Protein AF-A0A838G643-F1 (afdb_monomer_lite)

Structure (mmCIF, N/CA/C/O backbone):
data_AF-A0A838G643-F1
#
_entry.id   AF-A0A838G643-F1
#
loop_
_atom_site.group_PDB
_atom_site.id
_atom_site.type_symbol
_atom_site.label_atom_id
_atom_site.label_alt_id
_atom_site.label_comp_id
_atom_site.label_asym_id
_atom_site.label_entity_id
_atom_site.label_seq_id
_atom_site.pdbx_PDB_ins_code
_atom_site.Cartn_x
_atom_site.Cartn_y
_atom_site.Cartn_z
_atom_site.occupancy
_atom_site.B_iso_or_equiv
_atom_site.auth_seq_id
_atom_site.auth_comp_id
_atom_site.auth_asym_id
_atom_site.auth_atom_id
_atom_site.pdbx_PDB_model_num
ATOM 1 N N . LEU A 1 1 ? 2.522 17.183 21.840 1.00 48.34 1 LEU A N 1
ATOM 2 C CA . LEU A 1 1 ? 1.346 17.628 21.063 1.00 48.34 1 LEU A CA 1
ATOM 3 C C . LEU A 1 1 ? 0.224 17.875 22.054 1.00 48.34 1 LEU A C 1
ATOM 5 O O . LEU A 1 1 ? -0.191 16.931 22.717 1.00 48.34 1 LEU A O 1
ATOM 9 N N . ALA A 1 2 ? -0.154 19.143 22.252 1.00 41.06 2 ALA A N 1
ATOM 10 C CA . ALA A 1 2 ? -1.339 19.493 23.027 1.00 41.06 2 ALA A CA 1
ATOM 11 C C . ALA A 1 2 ? -2.516 18.670 22.498 1.00 41.06 2 ALA A C 1
ATOM 13 O O . ALA A 1 2 ? -2.615 18.454 21.291 1.00 41.06 2 ALA A O 1
ATOM 14 N N . ARG A 1 3 ? -3.330 18.160 23.421 1.00 48.12 3 ARG A N 1
ATOM 15 C CA . ARG A 1 3 ? -4.546 17.392 23.174 1.00 48.12 3 ARG A CA 1
ATOM 16 C C . ARG A 1 3 ? -5.485 18.247 22.315 1.00 48.12 3 ARG A C 1
ATOM 18 O O . ARG A 1 3 ? -6.345 18.926 22.853 1.00 48.12 3 ARG A O 1
ATOM 25 N N . ALA A 1 4 ? -5.281 18.250 20.995 1.00 54.50 4 ALA A N 1
ATOM 26 C CA . ALA A 1 4 ? -6.372 18.449 20.059 1.00 54.50 4 ALA A CA 1
ATOM 27 C C . ALA A 1 4 ? -7.479 17.524 20.554 1.00 54.50 4 ALA A C 1
ATOM 29 O O . ALA A 1 4 ? -7.166 16.384 20.929 1.00 54.50 4 ALA A O 1
ATOM 30 N N . ASP A 1 5 ? -8.705 18.028 20.678 1.00 52.69 5 ASP A N 1
ATOM 31 C CA . ASP A 1 5 ? -9.834 17.191 21.054 1.00 52.69 5 ASP A CA 1
ATOM 32 C C . ASP A 1 5 ? -9.779 15.953 20.164 1.00 52.69 5 ASP A C 1
ATOM 34 O O . ASP A 1 5 ? -9.944 16.034 18.946 1.00 52.69 5 ASP A O 1
ATOM 38 N N . ARG A 1 6 ? -9.416 14.812 20.771 1.00 56.28 6 ARG A N 1
ATOM 39 C CA . ARG A 1 6 ? -9.135 13.555 20.059 1.00 56.28 6 ARG A CA 1
ATOM 40 C C . ARG A 1 6 ? -10.344 13.077 19.259 1.00 56.28 6 ARG A C 1
ATOM 42 O O . ARG A 1 6 ? -10.215 12.163 18.461 1.00 56.28 6 ARG A O 1
ATOM 49 N N . GLU A 1 7 ? -11.488 13.707 19.485 1.00 62.16 7 GLU A N 1
ATOM 50 C CA . GLU A 1 7 ? -12.753 13.460 18.823 1.00 62.16 7 GLU A CA 1
ATOM 51 C C . GLU A 1 7 ? -12.759 13.912 17.351 1.00 62.16 7 GLU A C 1
ATOM 53 O O . GLU A 1 7 ? -13.593 13.416 16.609 1.00 62.16 7 GLU A O 1
ATOM 58 N N . ASN A 1 8 ? -11.823 14.766 16.894 1.00 73.75 8 ASN A N 1
ATOM 59 C CA . ASN A 1 8 ? -11.781 15.257 15.500 1.00 73.75 8 ASN A CA 1
ATOM 60 C C . ASN A 1 8 ? -10.365 15.309 14.883 1.00 73.75 8 ASN A C 1
ATOM 62 O O . ASN A 1 8 ? -10.028 16.249 14.159 1.00 73.75 8 ASN A O 1
ATOM 66 N N . LEU A 1 9 ? -9.494 14.340 15.182 1.00 85.62 9 LEU A N 1
ATOM 67 C CA . LEU A 1 9 ? -8.180 14.260 14.535 1.00 85.62 9 LEU A CA 1
ATOM 68 C C . LEU A 1 9 ? -8.278 13.485 13.214 1.00 85.62 9 LEU A C 1
ATOM 70 O O . LEU A 1 9 ? -8.595 12.301 13.221 1.00 85.62 9 LEU A O 1
ATOM 74 N N . ALA A 1 10 ? -7.920 14.130 12.104 1.00 89.62 10 ALA A N 1
ATOM 75 C CA . ALA A 1 10 ? -7.656 13.458 10.834 1.00 89.62 10 ALA A CA 1
ATOM 76 C C . ALA A 1 10 ? -6.144 13.403 10.573 1.00 89.62 10 ALA A C 1
ATOM 78 O O . ALA A 1 10 ? -5.420 14.363 10.854 1.00 89.62 10 ALA A O 1
ATOM 79 N N . VAL A 1 11 ? -5.668 12.285 10.025 1.00 91.56 11 VAL A N 1
ATOM 80 C CA . VAL A 1 11 ? -4.270 12.090 9.622 1.00 91.56 11 VAL A CA 1
ATOM 81 C C . VAL A 1 11 ? -4.239 11.862 8.118 1.00 91.56 11 VAL A C 1
ATOM 83 O O . VAL A 1 11 ? -4.936 10.988 7.617 1.00 91.56 11 VAL A O 1
ATOM 86 N N . LEU A 1 12 ? -3.414 12.632 7.407 1.00 95.19 12 LEU A N 1
ATOM 87 C CA . LEU A 1 12 ? -3.116 12.392 5.999 1.00 95.19 12 LEU A CA 1
ATOM 88 C C . LEU A 1 12 ? -1.739 11.738 5.892 1.00 95.19 12 LEU A C 1
ATOM 90 O O . LEU A 1 12 ? -0.728 12.320 6.290 1.00 95.19 12 LEU A O 1
ATOM 94 N N . LEU A 1 13 ? -1.721 10.529 5.351 1.00 95.38 13 LEU A N 1
ATOM 95 C CA . LEU A 1 13 ? -0.524 9.747 5.087 1.00 95.38 13 LEU A CA 1
ATOM 96 C C . LEU A 1 13 ? -0.268 9.753 3.577 1.00 95.38 13 LEU A C 1
ATOM 98 O O . LEU A 1 13 ? -1.156 9.412 2.806 1.00 95.38 13 LEU A O 1
ATOM 102 N N . LEU A 1 14 ? 0.926 10.177 3.156 1.00 96.06 14 LEU A N 1
ATOM 103 C CA . LEU A 1 14 ? 1.290 10.301 1.741 1.00 96.06 14 LEU A CA 1
ATOM 104 C C . LEU A 1 14 ? 2.499 9.431 1.418 1.00 96.06 14 LEU A C 1
ATOM 106 O O . LEU A 1 14 ? 3.566 9.618 2.000 1.00 96.06 14 LEU A O 1
ATOM 110 N N . GLY A 1 15 ? 2.331 8.524 0.464 1.00 94.38 15 GLY A N 1
ATOM 111 C CA . GLY A 1 15 ? 3.396 7.715 -0.111 1.00 94.38 15 GLY A CA 1
ATOM 112 C C . GLY A 1 15 ? 2.854 6.806 -1.209 1.00 94.38 15 GLY A C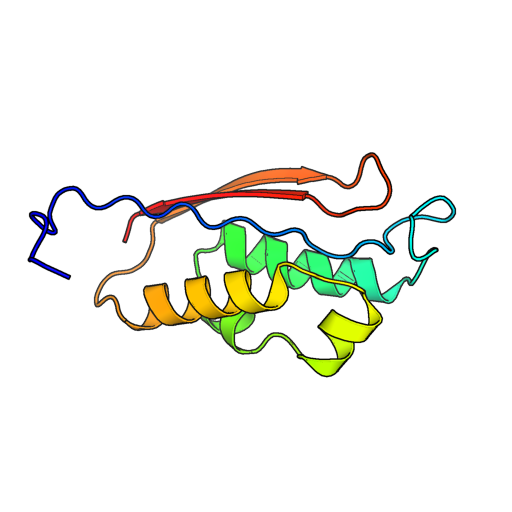 1
ATOM 113 O O . GLY A 1 15 ? 1.661 6.518 -1.245 1.00 94.38 15 GLY A O 1
ATOM 114 N N . GLU A 1 16 ? 3.733 6.371 -2.098 1.00 95.00 16 GLU A N 1
ATOM 115 C CA . GLU A 1 16 ? 3.406 5.492 -3.221 1.00 95.00 16 GLU A CA 1
ATOM 116 C C . GLU A 1 16 ? 3.879 4.043 -3.021 1.00 95.00 16 GLU A C 1
ATOM 118 O O . GLU A 1 16 ? 4.730 3.755 -2.165 1.00 95.00 16 GLU A O 1
ATOM 123 N N . GLY A 1 17 ? 3.315 3.146 -3.837 1.00 97.50 17 GLY A N 1
ATOM 124 C CA . GLY A 1 17 ? 3.743 1.759 -4.011 1.00 97.50 17 GLY A CA 1
ATOM 125 C C . GLY A 1 17 ? 5.010 1.640 -4.857 1.00 97.50 17 GLY A C 1
ATOM 126 O O . GLY A 1 17 ? 5.867 2.529 -4.857 1.00 97.50 17 GLY A O 1
ATOM 127 N N . SER A 1 18 ? 5.171 0.525 -5.568 1.00 98.25 18 SER A N 1
ATOM 128 C CA . SER A 1 18 ? 6.356 0.319 -6.401 1.00 98.25 18 SER A CA 1
ATOM 129 C C . SER A 1 18 ? 6.428 1.307 -7.570 1.00 98.25 18 SER A C 1
ATOM 131 O O . SER A 1 18 ? 5.419 1.677 -8.157 1.00 98.25 18 SER A O 1
ATOM 133 N N . THR A 1 19 ? 7.647 1.702 -7.954 1.00 98.00 19 THR A N 1
ATOM 134 C CA . THR A 1 19 ? 7.919 2.468 -9.191 1.00 98.00 19 THR A CA 1
ATOM 135 C C . THR A 1 19 ? 8.456 1.574 -10.320 1.00 98.00 19 THR A C 1
ATOM 137 O O . THR A 1 19 ? 9.191 2.031 -11.204 1.00 98.00 19 THR A O 1
ATOM 140 N N . ARG A 1 20 ? 8.132 0.273 -10.255 1.00 98.06 20 ARG A N 1
ATOM 141 C CA . ARG A 1 20 ? 8.622 -0.790 -11.146 1.00 98.06 20 ARG A CA 1
ATOM 142 C C . ARG A 1 20 ? 7.508 -1.594 -11.828 1.00 98.06 20 ARG A C 1
ATOM 144 O O . ARG A 1 20 ? 7.734 -2.730 -12.238 1.00 98.06 20 ARG A O 1
ATOM 151 N N . CYS A 1 21 ? 6.320 -1.012 -11.997 1.00 95.81 21 CYS A N 1
ATOM 152 C CA . CYS A 1 21 ? 5.133 -1.734 -12.483 1.00 95.81 21 CYS A CA 1
ATOM 153 C C . CYS A 1 21 ? 5.018 -1.824 -14.019 1.00 95.81 21 CYS A C 1
ATOM 155 O O . CYS A 1 21 ? 4.011 -2.272 -14.554 1.00 95.81 21 CYS A O 1
ATOM 157 N N . GLY A 1 22 ? 6.042 -1.416 -14.775 1.00 94.00 22 GLY A N 1
ATOM 158 C CA . GLY A 1 22 ? 5.977 -1.440 -16.236 1.00 94.00 22 GLY A CA 1
ATOM 159 C C . GLY A 1 22 ? 7.324 -1.263 -16.924 1.00 94.00 22 GLY A C 1
ATOM 160 O O . GLY A 1 22 ? 8.283 -0.757 -16.348 1.00 94.00 22 GLY A O 1
ATOM 161 N N . ALA A 1 23 ? 7.398 -1.644 -18.201 1.00 92.12 23 ALA A N 1
ATOM 162 C CA . ALA A 1 23 ? 8.628 -1.536 -18.994 1.00 92.12 23 ALA A CA 1
ATOM 163 C C . ALA A 1 23 ? 9.122 -0.084 -19.153 1.00 92.12 23 ALA A C 1
ATOM 165 O O . ALA A 1 23 ? 10.318 0.150 -19.307 1.00 92.12 23 ALA A O 1
ATOM 166 N N . THR A 1 24 ? 8.203 0.883 -19.097 1.00 92.06 24 THR A N 1
ATOM 167 C CA . THR A 1 24 ? 8.482 2.327 -19.152 1.00 92.06 24 THR A CA 1
ATOM 168 C C . THR A 1 24 ? 8.486 2.988 -17.774 1.00 92.06 24 THR A C 1
ATOM 170 O O . THR A 1 24 ? 8.547 4.214 -17.695 1.00 92.06 24 THR A O 1
ATOM 173 N N . ALA A 1 25 ? 8.383 2.207 -16.695 1.00 94.31 25 ALA A N 1
ATOM 174 C CA . ALA A 1 25 ? 8.418 2.730 -15.338 1.00 94.31 25 ALA A CA 1
ATOM 175 C C . ALA A 1 25 ? 9.793 3.350 -15.024 1.00 94.31 25 ALA A C 1
ATOM 177 O O . ALA A 1 25 ? 10.804 2.883 -15.561 1.00 94.31 25 ALA A O 1
ATOM 178 N N . PRO A 1 26 ? 9.876 4.345 -14.120 1.00 89.56 26 PRO A N 1
ATOM 179 C CA . PRO A 1 26 ? 11.144 4.978 -13.750 1.00 89.56 26 PRO A CA 1
ATOM 180 C C . PRO A 1 26 ? 12.222 3.986 -13.290 1.00 89.56 26 PRO A C 1
ATOM 182 O O . PRO A 1 26 ? 13.404 4.193 -13.564 1.00 89.56 26 PRO A O 1
ATOM 185 N N . GLY A 1 27 ? 11.817 2.913 -12.600 1.00 92.31 27 GLY A N 1
ATOM 186 C CA . GLY A 1 27 ? 12.705 1.858 -12.116 1.00 92.31 27 GLY A CA 1
ATOM 187 C C . GLY A 1 27 ? 12.825 0.632 -13.027 1.00 92.31 27 GLY A C 1
ATOM 188 O O . GLY A 1 27 ? 13.493 -0.319 -12.623 1.00 92.31 27 GLY A O 1
ATOM 189 N N . PHE A 1 28 ? 12.218 0.662 -14.223 1.00 95.50 28 PHE A N 1
ATOM 190 C CA . PHE A 1 28 ? 11.969 -0.488 -15.105 1.00 95.50 28 PHE A CA 1
ATOM 191 C C . PHE A 1 28 ? 11.134 -1.598 -14.455 1.00 95.50 28 PHE A C 1
ATOM 193 O O . PHE A 1 28 ? 10.937 -1.626 -13.243 1.00 95.50 28 PHE A O 1
ATOM 200 N N . LEU A 1 29 ? 10.619 -2.511 -15.280 1.00 97.56 29 LEU A N 1
ATOM 201 C CA . LEU A 1 29 ? 9.777 -3.608 -14.816 1.00 97.56 29 LEU A CA 1
ATOM 202 C C . LEU A 1 29 ? 10.546 -4.534 -13.865 1.00 97.56 29 LEU A C 1
ATOM 204 O O . LEU A 1 29 ? 11.600 -5.064 -14.217 1.00 97.56 29 LEU A O 1
ATOM 208 N N . ASP A 1 30 ? 9.955 -4.785 -12.704 1.00 98.38 30 ASP A N 1
ATOM 209 C CA . ASP A 1 30 ? 10.323 -5.866 -11.795 1.00 98.38 30 ASP A CA 1
ATOM 210 C C . ASP A 1 30 ? 9.029 -6.575 -11.397 1.00 98.38 30 ASP A C 1
ATOM 212 O O . ASP A 1 30 ? 8.201 -6.004 -10.696 1.00 98.38 30 ASP A O 1
ATOM 216 N N . GLU A 1 31 ? 8.822 -7.808 -11.865 1.00 98.06 31 GLU A N 1
ATOM 217 C CA . GLU A 1 31 ? 7.552 -8.532 -11.681 1.00 98.06 31 GLU A CA 1
ATOM 218 C C . GLU A 1 31 ? 7.196 -8.770 -10.207 1.00 98.06 31 GLU A C 1
ATOM 220 O O . GLU A 1 31 ? 6.039 -9.021 -9.880 1.00 98.06 31 GLU A O 1
ATOM 225 N N . ARG A 1 32 ? 8.167 -8.647 -9.294 1.00 98.38 32 ARG A N 1
ATOM 226 C CA . ARG A 1 32 ? 7.927 -8.716 -7.847 1.00 98.38 32 ARG A CA 1
ATOM 227 C C . ARG A 1 32 ? 7.138 -7.505 -7.326 1.00 98.38 32 ARG A C 1
ATOM 229 O O . ARG A 1 32 ? 6.615 -7.581 -6.217 1.00 98.38 32 ARG A O 1
ATOM 236 N N . ALA A 1 33 ? 7.030 -6.423 -8.105 1.00 98.19 33 ALA A N 1
ATOM 237 C CA . ALA A 1 33 ? 6.219 -5.246 -7.792 1.00 98.19 33 ALA A CA 1
ATOM 238 C C . ALA A 1 33 ? 4.735 -5.590 -7.636 1.00 98.19 33 ALA A C 1
ATOM 240 O O . ALA A 1 33 ? 4.124 -5.175 -6.658 1.00 98.19 33 ALA A O 1
ATOM 241 N N . PHE A 1 34 ? 4.182 -6.404 -8.540 1.00 98.06 34 PHE A N 1
ATOM 242 C CA . PHE A 1 34 ? 2.756 -6.741 -8.539 1.00 98.06 34 PHE A CA 1
ATOM 243 C C . PHE A 1 34 ? 2.301 -7.430 -7.244 1.00 98.06 34 PHE A C 1
ATOM 245 O O . PHE A 1 34 ? 1.450 -6.860 -6.567 1.00 98.06 34 PHE A O 1
ATOM 252 N N . PRO A 1 35 ? 2.892 -8.568 -6.813 1.00 98.31 35 PRO A N 1
ATOM 253 C CA . PRO A 1 35 ? 2.476 -9.207 -5.568 1.00 98.31 35 PRO A CA 1
ATOM 254 C C . PRO A 1 35 ? 2.796 -8.363 -4.327 1.00 98.31 35 PRO A C 1
ATOM 256 O O . PRO A 1 35 ? 2.100 -8.477 -3.323 1.00 98.31 35 PRO A O 1
ATOM 259 N N . PHE A 1 36 ? 3.829 -7.511 -4.360 1.00 98.44 36 PHE A N 1
ATOM 260 C CA . PHE A 1 36 ? 4.101 -6.592 -3.251 1.00 98.44 36 PHE A CA 1
ATOM 261 C C . PHE A 1 36 ? 2.992 -5.539 -3.123 1.00 98.44 36 PHE A C 1
ATOM 263 O O . PHE A 1 36 ? 2.482 -5.303 -2.029 1.00 98.44 36 PHE A O 1
ATOM 270 N N . ASP A 1 37 ? 2.609 -4.921 -4.239 1.00 98.19 37 ASP A N 1
ATOM 271 C CA . ASP A 1 37 ? 1.554 -3.912 -4.276 1.00 98.19 37 ASP A CA 1
ATOM 272 C C . ASP A 1 37 ? 0.163 -4.523 -4.043 1.00 98.19 37 ASP A C 1
ATOM 274 O O . ASP A 1 37 ? -0.695 -3.844 -3.484 1.00 98.19 37 ASP A O 1
ATOM 278 N N . ASP A 1 38 ? -0.055 -5.797 -4.395 1.00 98.31 38 ASP A N 1
ATOM 279 C CA . ASP A 1 38 ? -1.257 -6.557 -4.022 1.00 98.31 38 ASP A CA 1
ATOM 280 C C . ASP A 1 38 ? -1.387 -6.683 -2.503 1.00 98.31 38 ASP A C 1
ATOM 282 O O . ASP A 1 38 ? -2.429 -6.342 -1.954 1.00 98.31 38 ASP A O 1
ATOM 286 N N . VAL A 1 39 ? -0.311 -7.061 -1.803 1.00 97.88 39 VAL A N 1
ATOM 287 C CA . VAL A 1 39 ? -0.313 -7.136 -0.330 1.00 97.88 39 VAL A CA 1
ATOM 288 C C . VAL A 1 39 ? -0.634 -5.779 0.299 1.00 97.88 39 VAL A C 1
ATOM 290 O O . VAL A 1 39 ? -1.375 -5.706 1.280 1.00 97.88 39 VAL A O 1
ATOM 293 N N . VAL A 1 40 ? -0.095 -4.688 -0.256 1.00 97.88 40 VAL A N 1
ATOM 294 C CA . VAL A 1 40 ? -0.415 -3.335 0.218 1.00 97.88 40 VAL A CA 1
ATOM 295 C C . VAL A 1 40 ? -1.888 -3.007 -0.035 1.00 97.88 40 VAL A C 1
ATOM 297 O O . VAL A 1 40 ? -2.553 -2.533 0.881 1.00 97.88 40 VAL A O 1
ATOM 300 N N . ALA A 1 41 ? -2.407 -3.277 -1.233 1.00 98.19 41 ALA A N 1
ATOM 301 C CA . ALA A 1 41 ? -3.801 -3.021 -1.588 1.00 98.19 41 ALA A CA 1
ATOM 302 C C . ALA A 1 41 ? -4.782 -3.789 -0.698 1.00 98.19 41 ALA A C 1
ATOM 304 O O . ALA A 1 41 ? -5.699 -3.189 -0.145 1.00 98.19 41 ALA A O 1
ATOM 305 N N . ASP A 1 42 ? -4.555 -5.088 -0.516 1.00 97.88 42 ASP A N 1
ATOM 306 C CA . ASP A 1 42 ? -5.417 -5.960 0.280 1.00 97.88 42 ASP A CA 1
ATOM 307 C C . ASP A 1 42 ? -5.449 -5.509 1.745 1.00 97.88 42 ASP A C 1
ATOM 309 O O . ASP A 1 42 ? -6.500 -5.491 2.389 1.00 97.88 42 ASP A O 1
ATOM 313 N N . ALA A 1 43 ? -4.306 -5.083 2.284 1.00 96.62 43 ALA A N 1
ATOM 314 C CA . ALA A 1 43 ? -4.234 -4.536 3.633 1.00 96.62 43 ALA A CA 1
ATOM 315 C C . ALA A 1 43 ? -4.915 -3.158 3.746 1.00 96.62 43 ALA A C 1
ATOM 317 O O . ALA A 1 43 ? -5.522 -2.853 4.773 1.00 96.62 43 ALA A O 1
ATOM 318 N N . LEU A 1 44 ? -4.832 -2.334 2.693 1.00 96.94 44 LEU A N 1
ATOM 319 C CA . LEU A 1 44 ? -5.521 -1.044 2.606 1.00 96.94 44 LEU A CA 1
ATOM 320 C C . LEU A 1 44 ? -7.044 -1.177 2.529 1.00 96.94 44 LEU A C 1
ATOM 322 O O . LEU A 1 44 ? -7.729 -0.347 3.121 1.00 96.94 44 LEU A O 1
ATOM 326 N N . ASP A 1 45 ? -7.545 -2.204 1.844 1.00 97.31 45 ASP A N 1
ATOM 327 C CA . ASP A 1 45 ? -8.976 -2.479 1.677 1.00 97.31 45 ASP A CA 1
ATOM 328 C C . ASP A 1 45 ? -9.585 -3.177 2.904 1.00 97.31 45 ASP A C 1
ATOM 330 O O . ASP A 1 45 ? -10.655 -2.812 3.381 1.00 97.31 45 ASP A O 1
ATOM 334 N N . SER A 1 46 ? -8.871 -4.148 3.480 1.00 94.56 46 SER A N 1
ATOM 335 C CA . SER A 1 46 ? -9.356 -4.908 4.642 1.00 94.56 46 SER A CA 1
ATOM 336 C C . SER A 1 46 ? -9.316 -4.137 5.964 1.00 94.56 46 SER A C 1
ATOM 338 O O . SER A 1 46 ? -9.988 -4.527 6.918 1.00 94.56 46 SER A O 1
ATOM 340 N N . GLY A 1 47 ? -8.507 -3.077 6.058 1.00 93.81 47 GLY A N 1
ATOM 341 C CA . GLY A 1 47 ? -8.250 -2.384 7.323 1.00 93.81 47 GLY A CA 1
ATOM 342 C C . GLY A 1 47 ? -7.299 -3.142 8.261 1.00 93.81 47 GLY A C 1
ATOM 343 O O . GLY A 1 47 ? -7.074 -2.720 9.400 1.00 93.81 47 GLY A O 1
ATOM 344 N N . GLU A 1 48 ? -6.711 -4.252 7.808 1.00 89.19 48 GLU A N 1
ATOM 345 C CA . GLU A 1 48 ? -5.803 -5.077 8.602 1.00 89.19 48 GLU A CA 1
ATOM 346 C C . GLU A 1 48 ? -4.381 -4.500 8.585 1.00 89.19 48 GLU A C 1
ATOM 348 O O . GLU A 1 48 ? -3.564 -4.738 7.695 1.00 89.19 48 GLU A O 1
ATOM 353 N N . GLY A 1 49 ? -4.028 -3.762 9.640 1.00 93.06 49 GLY A N 1
ATOM 354 C CA . GLY A 1 49 ? -2.700 -3.152 9.783 1.00 93.06 49 GLY A CA 1
ATOM 355 C C . GLY A 1 49 ? -1.542 -4.145 9.986 1.00 93.06 49 GLY A C 1
ATOM 356 O O . GLY A 1 49 ? -0.385 -3.723 10.060 1.00 93.06 49 GLY A O 1
ATOM 357 N N . GLY A 1 50 ? -1.827 -5.445 10.127 1.00 94.69 50 GLY A N 1
ATOM 358 C CA . GLY A 1 50 ? -0.838 -6.508 10.332 1.00 94.69 50 GLY A CA 1
ATOM 359 C C . GLY A 1 50 ? 0.180 -6.591 9.200 1.00 94.69 50 GLY A C 1
ATOM 360 O O . GLY A 1 50 ? 1.373 -6.403 9.447 1.00 94.69 50 GLY A O 1
ATOM 361 N N . GLU A 1 51 ? -0.310 -6.784 7.978 1.00 95.25 51 GLU A N 1
ATOM 362 C CA . GLU A 1 51 ? 0.510 -6.923 6.769 1.00 95.25 51 GLU A CA 1
ATOM 363 C C . GLU A 1 51 ? 1.338 -5.662 6.494 1.00 95.25 51 GLU A C 1
ATOM 365 O O . GLU A 1 51 ? 2.538 -5.731 6.217 1.00 95.25 51 GLU A O 1
ATOM 370 N N . LEU A 1 52 ? 0.741 -4.481 6.696 1.00 96.44 52 LEU A N 1
ATOM 371 C CA . LEU A 1 52 ? 1.442 -3.207 6.531 1.00 96.44 52 LEU A CA 1
ATOM 372 C C . LEU A 1 52 ? 2.642 -3.067 7.480 1.00 96.44 52 LEU A C 1
ATOM 374 O O . LEU A 1 52 ? 3.658 -2.482 7.104 1.00 96.44 52 LEU A O 1
ATOM 378 N N . ARG A 1 53 ? 2.562 -3.605 8.707 1.00 96.12 53 ARG A N 1
ATOM 379 C CA . ARG A 1 53 ? 3.685 -3.598 9.665 1.00 96.12 53 ARG A CA 1
ATOM 380 C C . ARG A 1 53 ? 4.780 -4.597 9.299 1.00 96.12 53 ARG A C 1
ATOM 382 O O . ARG A 1 53 ? 5.933 -4.349 9.657 1.00 96.12 53 ARG A O 1
ATOM 389 N N . SER A 1 54 ? 4.433 -5.703 8.642 1.00 95.88 54 SER A N 1
ATOM 390 C CA . SER A 1 54 ? 5.355 -6.785 8.274 1.00 95.88 54 SER A CA 1
ATOM 391 C C . SER A 1 54 ? 5.960 -6.657 6.877 1.00 95.88 54 SER A C 1
ATOM 393 O O . SER A 1 54 ? 6.766 -7.510 6.513 1.00 95.88 54 SER A O 1
ATOM 395 N N . LEU A 1 55 ? 5.648 -5.594 6.123 1.00 96.88 55 LEU A N 1
ATOM 396 C CA . LEU A 1 55 ? 6.251 -5.330 4.811 1.00 96.88 55 LEU A CA 1
ATOM 397 C C . LEU A 1 55 ? 7.783 -5.436 4.849 1.00 96.88 55 LEU A C 1
ATOM 399 O O . LEU A 1 55 ? 8.452 -4.679 5.571 1.00 96.88 55 LEU A O 1
ATOM 403 N N . ASP A 1 56 ? 8.329 -6.319 4.011 1.00 97.31 56 ASP A N 1
ATOM 404 C CA . ASP A 1 56 ? 9.767 -6.544 3.872 1.00 97.31 56 ASP A CA 1
ATOM 405 C C . ASP A 1 56 ? 10.470 -5.253 3.428 1.00 97.31 56 ASP A C 1
ATOM 407 O O . ASP A 1 56 ? 10.264 -4.725 2.335 1.00 97.31 56 ASP A O 1
ATOM 411 N N . ASP A 1 57 ? 11.317 -4.725 4.310 1.00 96.50 57 ASP A N 1
ATOM 412 C CA . ASP A 1 57 ? 12.040 -3.471 4.114 1.00 96.50 57 ASP A CA 1
ATOM 413 C C . ASP A 1 57 ? 13.114 -3.540 3.035 1.00 96.50 57 ASP A C 1
ATOM 415 O O . ASP A 1 57 ? 13.449 -2.523 2.422 1.00 96.50 57 ASP A O 1
ATOM 419 N N . THR A 1 58 ? 13.688 -4.719 2.832 1.00 98.00 58 THR A N 1
ATOM 420 C CA . THR A 1 58 ? 14.694 -4.946 1.800 1.00 98.00 58 THR A CA 1
ATOM 421 C C . THR A 1 58 ? 14.000 -4.973 0.452 1.00 98.00 58 THR A C 1
ATOM 423 O O . THR A 1 58 ? 14.338 -4.170 -0.418 1.00 98.00 58 THR A O 1
ATOM 426 N N . LEU A 1 59 ? 12.955 -5.795 0.322 1.00 98.38 59 LEU A N 1
ATOM 427 C CA . LEU A 1 59 ? 12.187 -5.898 -0.914 1.00 98.38 59 LEU A CA 1
ATOM 428 C C . LEU A 1 59 ? 11.532 -4.562 -1.290 1.00 98.38 59 LEU A C 1
ATOM 430 O O . LEU A 1 59 ? 11.640 -4.132 -2.433 1.00 98.38 59 LEU A O 1
ATOM 434 N N . ALA A 1 60 ? 10.952 -3.837 -0.329 1.00 98.19 60 ALA A N 1
ATOM 435 C CA . ALA A 1 60 ? 10.382 -2.512 -0.571 1.00 98.19 60 ALA A CA 1
ATOM 436 C C . ALA A 1 60 ? 11.413 -1.513 -1.129 1.00 98.19 60 ALA A C 1
ATOM 438 O O . ALA A 1 60 ? 11.083 -0.687 -1.980 1.00 98.19 60 ALA A O 1
ATOM 439 N N . ARG A 1 61 ? 12.674 -1.571 -0.671 1.00 97.75 61 ARG A N 1
ATOM 440 C CA . ARG A 1 61 ? 13.752 -0.736 -1.231 1.00 97.75 61 ARG A CA 1
ATOM 441 C C . ARG A 1 61 ? 14.132 -1.167 -2.638 1.00 97.75 61 ARG A C 1
ATOM 443 O O . ARG A 1 61 ? 14.307 -0.301 -3.490 1.00 97.75 61 ARG A O 1
ATOM 450 N N . GLU A 1 62 ? 14.259 -2.469 -2.876 1.00 98.12 62 GLU A N 1
ATOM 451 C CA . GLU A 1 62 ? 14.547 -3.005 -4.208 1.00 98.12 62 GLU A CA 1
ATOM 452 C C . GLU A 1 62 ? 13.463 -2.602 -5.210 1.00 98.12 62 GLU A C 1
ATOM 454 O O . GLU A 1 62 ? 13.787 -2.165 -6.308 1.00 98.12 62 GLU A O 1
ATOM 459 N N . LEU A 1 63 ? 12.196 -2.649 -4.800 1.00 98.50 63 LEU A N 1
ATOM 460 C CA . LEU A 1 63 ? 11.029 -2.252 -5.591 1.00 98.50 63 LEU A CA 1
ATOM 461 C C . LEU A 1 63 ? 10.765 -0.743 -5.606 1.00 98.50 63 LEU A C 1
ATOM 463 O O . LEU A 1 63 ? 9.777 -0.297 -6.191 1.00 98.50 63 LEU A O 1
ATOM 467 N N . MET A 1 64 ? 11.648 0.047 -4.989 1.00 98.06 64 MET A N 1
ATOM 468 C CA . MET A 1 64 ? 11.588 1.509 -4.969 1.00 98.06 64 MET A CA 1
ATOM 469 C C . MET A 1 64 ? 10.272 2.070 -4.399 1.00 98.06 64 MET A C 1
ATOM 471 O O . MET A 1 64 ? 9.787 3.104 -4.850 1.00 98.06 64 MET A O 1
ATOM 475 N N . VAL A 1 65 ? 9.720 1.408 -3.382 1.00 98.31 65 VAL A N 1
ATOM 476 C CA . VAL A 1 65 ? 8.509 1.819 -2.661 1.00 98.31 65 VAL A CA 1
ATOM 477 C C . VAL A 1 65 ? 8.865 2.925 -1.664 1.00 98.31 65 VAL A C 1
ATOM 479 O O . VAL A 1 65 ? 9.419 2.671 -0.579 1.00 98.31 65 VAL A O 1
ATOM 482 N N . SER A 1 66 ? 8.585 4.185 -2.003 1.00 94.25 66 SER A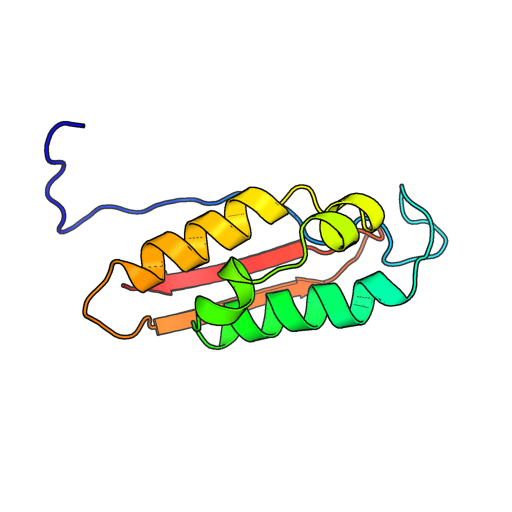 N 1
ATOM 483 C CA . SER A 1 66 ? 8.886 5.290 -1.081 1.00 94.25 66 SER A CA 1
ATOM 484 C C . SER A 1 66 ? 7.904 5.339 0.098 1.00 94.25 66 SER A C 1
ATOM 486 O O . SER A 1 66 ? 8.324 5.639 1.221 1.00 94.25 66 SER A O 1
ATOM 488 N N . GLY A 1 67 ? 6.657 4.890 -0.108 1.00 95.88 67 GLY A N 1
ATOM 489 C CA . GLY A 1 67 ? 5.604 4.820 0.906 1.00 95.88 67 GLY A CA 1
ATOM 490 C C . GLY A 1 67 ? 5.823 3.780 2.009 1.00 95.88 67 GLY A C 1
ATOM 491 O O . GLY A 1 67 ? 5.088 3.774 2.992 1.00 95.88 67 GLY A O 1
ATOM 492 N N . ARG A 1 68 ? 6.868 2.940 1.942 1.00 95.88 68 ARG A N 1
ATOM 493 C CA . ARG A 1 68 ? 7.117 1.837 2.901 1.00 95.88 68 ARG A CA 1
ATOM 494 C C . ARG A 1 68 ? 7.073 2.256 4.378 1.00 95.88 68 ARG A C 1
ATOM 496 O O . ARG A 1 68 ? 6.576 1.517 5.223 1.00 95.88 68 ARG A O 1
ATOM 503 N N . ALA A 1 69 ? 7.598 3.440 4.707 1.00 95.69 69 ALA A N 1
ATOM 504 C CA . ALA A 1 69 ? 7.603 3.948 6.080 1.00 95.69 69 ALA A CA 1
ATOM 505 C C . ALA A 1 69 ? 6.204 4.405 6.516 1.00 95.69 69 ALA A C 1
ATOM 507 O O . ALA A 1 69 ? 5.821 4.228 7.670 1.00 95.69 69 ALA A O 1
ATOM 508 N N . VAL A 1 70 ? 5.447 4.961 5.574 1.00 96.19 70 VAL A N 1
ATOM 509 C CA . VAL A 1 70 ? 4.088 5.460 5.767 1.00 96.19 70 VAL A CA 1
ATOM 510 C C . VAL A 1 70 ? 3.112 4.302 5.949 1.00 96.19 70 VAL A C 1
ATOM 512 O O . VAL A 1 70 ? 2.329 4.320 6.894 1.00 96.19 70 VAL A O 1
ATOM 515 N N . PHE A 1 71 ? 3.231 3.249 5.139 1.00 96.56 71 PHE A N 1
ATOM 516 C CA . PHE A 1 71 ? 2.443 2.025 5.287 1.00 96.56 71 PHE A CA 1
ATOM 517 C C . PHE A 1 71 ? 2.675 1.360 6.648 1.00 96.56 71 PHE A C 1
ATOM 519 O O . PHE A 1 71 ? 1.720 1.092 7.375 1.00 96.56 71 PHE A O 1
ATOM 526 N N . ARG A 1 72 ? 3.935 1.198 7.079 1.00 96.56 72 ARG A N 1
ATOM 527 C CA . ARG A 1 72 ? 4.214 0.678 8.429 1.00 96.56 72 ARG A CA 1
ATOM 528 C C . ARG A 1 72 ? 3.651 1.570 9.528 1.00 96.56 72 ARG A C 1
ATOM 530 O O . ARG A 1 72 ? 3.149 1.045 10.517 1.00 96.56 72 ARG A O 1
ATOM 537 N N . LEU A 1 73 ? 3.738 2.894 9.381 1.00 95.38 73 LEU A N 1
ATOM 538 C CA . LEU A 1 73 ? 3.173 3.831 10.352 1.00 95.38 73 LEU A CA 1
ATOM 539 C C . LEU A 1 73 ? 1.651 3.679 10.459 1.00 95.38 73 LEU A C 1
ATOM 541 O O . LEU A 1 73 ? 1.145 3.652 11.577 1.00 95.38 73 LEU A O 1
ATOM 545 N N . LEU A 1 74 ? 0.942 3.527 9.335 1.00 95.25 74 LEU A N 1
ATOM 546 C CA . LEU A 1 74 ? -0.493 3.230 9.326 1.00 95.25 74 LEU A CA 1
ATOM 547 C C . LEU A 1 74 ? -0.785 1.944 10.102 1.00 95.25 74 LEU A C 1
ATOM 549 O O . LEU A 1 74 ? -1.586 1.952 11.032 1.00 95.25 74 LEU A O 1
ATOM 553 N N . GLY A 1 75 ? -0.065 0.862 9.802 1.00 94.88 75 GLY A N 1
ATOM 554 C CA . GLY A 1 75 ? -0.248 -0.399 10.513 1.00 94.88 75 GLY A CA 1
ATOM 555 C C . GLY A 1 75 ? 0.035 -0.301 12.023 1.00 94.88 75 GLY A C 1
ATOM 556 O O . GLY A 1 75 ? -0.648 -0.940 12.821 1.00 94.88 75 GLY A O 1
ATOM 557 N N . GLN A 1 76 ? 1.004 0.522 12.445 1.00 94.25 76 GLN A N 1
ATOM 558 C CA . GLN A 1 76 ? 1.261 0.802 13.868 1.00 94.25 76 GLN A CA 1
ATOM 559 C C . GLN A 1 76 ? 0.146 1.634 14.513 1.00 94.25 76 GLN A C 1
ATOM 561 O O . GLN A 1 76 ? -0.232 1.364 15.651 1.00 94.25 76 GLN A O 1
ATOM 566 N N . LEU A 1 77 ? -0.386 2.630 13.798 1.00 92.56 77 LEU A N 1
ATOM 567 C CA . LEU A 1 77 ? -1.498 3.452 14.272 1.00 92.56 77 LEU A CA 1
ATOM 568 C C . LEU A 1 77 ? -2.728 2.581 14.547 1.00 92.56 77 LEU A C 1
ATOM 570 O O . LEU A 1 77 ? -3.306 2.671 15.625 1.00 92.56 77 LEU A O 1
ATOM 574 N N . VAL A 1 78 ? -3.055 1.680 13.627 1.00 91.25 78 VAL A N 1
ATOM 575 C CA . VAL A 1 78 ? -4.193 0.752 13.731 1.00 91.25 78 VAL A CA 1
ATOM 576 C C . VAL A 1 78 ? -3.998 -0.246 14.869 1.00 91.25 78 VAL A C 1
ATOM 578 O O . VAL A 1 78 ? -4.904 -0.495 15.653 1.00 91.25 78 VAL A O 1
ATOM 581 N N . ALA A 1 79 ? -2.783 -0.771 15.040 1.00 91.06 79 ALA A N 1
ATOM 582 C CA . ALA A 1 79 ? -2.476 -1.654 16.165 1.00 91.06 79 ALA A CA 1
ATOM 583 C C . ALA A 1 79 ? -2.577 -0.955 17.537 1.00 91.06 79 ALA A C 1
ATOM 585 O O . ALA A 1 79 ? -2.643 -1.629 18.562 1.00 91.06 79 ALA A O 1
ATOM 586 N N . SER A 1 80 ? -2.558 0.383 17.572 1.00 89.88 80 SER A N 1
ATOM 587 C CA . SER A 1 80 ? -2.688 1.171 18.803 1.00 89.88 80 SER A CA 1
ATOM 588 C C . SER A 1 80 ? -4.133 1.534 19.168 1.00 89.88 80 SER A C 1
ATOM 590 O O . SER A 1 80 ? -4.350 2.177 20.197 1.00 89.88 80 SER A O 1
ATOM 592 N N . THR A 1 81 ? -5.113 1.146 18.346 1.00 85.44 81 THR A N 1
ATOM 593 C CA . THR A 1 81 ? -6.536 1.430 18.567 1.00 85.44 81 THR A CA 1
ATOM 594 C C . THR A 1 81 ? -7.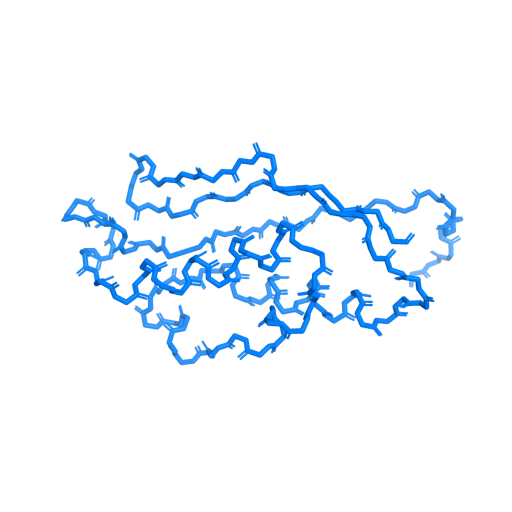279 0.185 19.042 1.00 85.44 81 THR A C 1
ATOM 596 O O . THR A 1 81 ? -7.122 -0.888 18.474 1.00 85.44 81 THR A O 1
ATOM 599 N N . ASP A 1 82 ? -8.136 0.333 20.055 1.00 83.19 82 ASP A N 1
ATOM 600 C CA . ASP A 1 82 ? -8.911 -0.776 20.645 1.00 83.19 82 ASP A CA 1
ATOM 601 C C . ASP A 1 82 ? -10.176 -1.147 19.840 1.00 83.19 82 ASP A C 1
ATOM 603 O O . ASP A 1 82 ? -11.039 -1.885 20.323 1.00 83.19 82 ASP A O 1
ATOM 607 N N . ARG A 1 83 ? -10.338 -0.608 18.626 1.00 82.75 83 ARG A N 1
ATOM 608 C CA . ARG A 1 83 ? -11.502 -0.844 17.766 1.00 82.75 83 ARG A CA 1
ATOM 609 C C . ARG A 1 83 ? -11.074 -1.309 16.378 1.00 82.75 83 ARG A C 1
ATOM 611 O O . ARG A 1 83 ? -10.014 -0.896 15.912 1.00 82.75 83 ARG A O 1
ATOM 618 N N . PRO A 1 84 ? -11.894 -2.146 15.719 1.00 81.25 84 PRO A N 1
ATOM 619 C CA . PRO A 1 84 ? -11.670 -2.480 14.323 1.00 81.25 84 PRO A CA 1
ATOM 620 C C . PRO A 1 84 ? -11.779 -1.216 13.468 1.00 81.25 84 PRO A C 1
ATOM 622 O O . PRO A 1 84 ? -12.680 -0.400 13.677 1.00 81.25 84 PRO A O 1
ATOM 625 N N . ALA A 1 85 ? -10.868 -1.078 12.508 1.00 88.00 85 ALA A N 1
ATOM 626 C CA . ALA A 1 85 ? -10.938 -0.021 11.517 1.00 88.00 85 ALA A CA 1
ATOM 627 C C . ALA A 1 85 ? -12.058 -0.321 10.511 1.00 88.00 85 ALA A C 1
ATOM 629 O O . ALA A 1 85 ? -12.217 -1.463 10.082 1.00 88.00 85 ALA A O 1
ATOM 630 N N . SER A 1 86 ? -12.806 0.701 10.102 1.00 92.12 86 SER A N 1
ATOM 631 C CA . SER A 1 86 ? -13.520 0.656 8.822 1.00 92.12 86 SER A CA 1
ATOM 632 C C . SER A 1 86 ? -12.573 1.193 7.763 1.00 92.12 86 SER A C 1
ATOM 634 O O . SER A 1 86 ? -12.072 2.305 7.930 1.00 92.12 86 SER A O 1
ATOM 636 N N . ALA A 1 87 ? -12.334 0.432 6.703 1.00 95.88 87 ALA A N 1
ATOM 637 C CA . ALA A 1 87 ? -11.441 0.808 5.617 1.00 95.88 87 ALA A CA 1
ATOM 638 C C . ALA A 1 87 ? -12.135 0.633 4.263 1.00 95.88 87 ALA A C 1
ATOM 640 O O . ALA A 1 87 ? -13.041 -0.188 4.127 1.00 95.88 87 ALA A O 1
ATOM 641 N N . GLU A 1 88 ? -11.722 1.440 3.295 1.00 97.25 88 GLU A N 1
ATOM 642 C CA . GLU A 1 88 ? -12.141 1.352 1.899 1.00 97.25 88 GLU A CA 1
ATOM 643 C C . GLU A 1 88 ? -10.959 1.764 1.020 1.00 97.25 88 GLU A C 1
ATOM 645 O O . GLU A 1 88 ? -10.359 2.820 1.251 1.00 97.25 88 GLU A O 1
ATOM 650 N N . LEU A 1 89 ? -10.602 0.933 0.035 1.00 98.25 89 LEU A N 1
ATOM 651 C CA . LEU A 1 89 ? -9.634 1.284 -1.003 1.00 98.25 89 LEU A CA 1
ATOM 652 C C . LEU A 1 89 ? -10.359 1.982 -2.165 1.00 98.25 89 LEU A C 1
ATOM 654 O O . LEU A 1 89 ? -10.835 1.350 -3.105 1.00 98.25 89 LEU A O 1
ATOM 658 N N . ASP A 1 90 ? -10.410 3.310 -2.108 1.00 98.38 90 ASP A N 1
ATOM 659 C CA . ASP A 1 90 ? -11.079 4.174 -3.086 1.00 98.38 90 ASP A CA 1
ATOM 660 C C . ASP A 1 90 ? -10.436 4.133 -4.488 1.00 98.38 90 ASP A C 1
ATOM 662 O O . ASP A 1 90 ? -11.101 4.362 -5.502 1.00 98.38 90 ASP A O 1
ATOM 666 N N . TYR A 1 91 ? -9.121 3.897 -4.566 1.00 98.25 91 TYR A N 1
ATOM 667 C CA . TYR A 1 91 ? -8.389 3.868 -5.833 1.00 98.25 91 TYR A CA 1
ATOM 668 C C . TYR A 1 91 ? -7.136 3.003 -5.766 1.00 98.25 91 TYR A C 1
ATOM 670 O O . TYR A 1 91 ? -6.372 3.073 -4.801 1.00 98.25 91 TYR A O 1
ATOM 678 N N . ARG A 1 92 ? -6.883 2.271 -6.855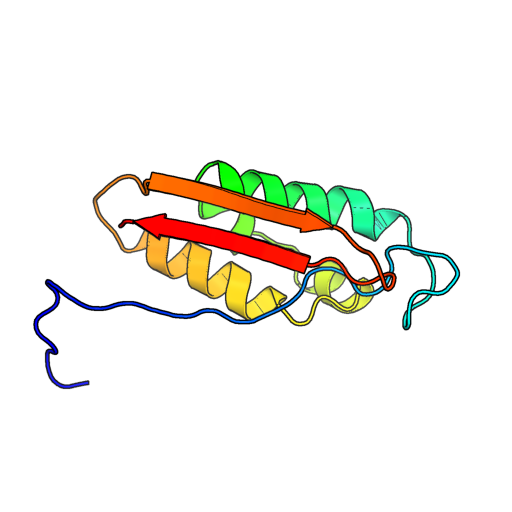 1.00 97.69 92 ARG A N 1
ATOM 679 C CA 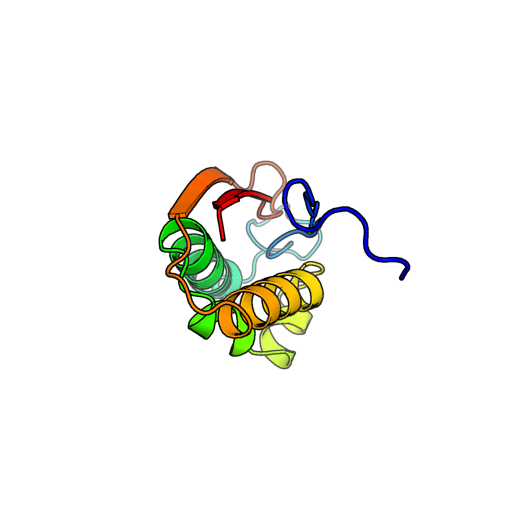. ARG A 1 92 ? -5.616 1.605 -7.149 1.00 97.69 92 ARG A CA 1
ATOM 680 C C . ARG A 1 92 ? -5.379 1.566 -8.653 1.00 97.69 92 ARG A C 1
ATOM 682 O O . ARG A 1 92 ? -6.240 1.082 -9.382 1.00 97.69 92 ARG A O 1
ATOM 689 N N . ASP A 1 93 ? -4.215 2.028 -9.094 1.00 97.38 93 ASP A N 1
ATOM 690 C CA . ASP A 1 93 ? -3.765 1.921 -10.489 1.00 97.38 93 ASP A CA 1
ATOM 691 C C . ASP A 1 93 ? -2.264 2.246 -10.597 1.00 97.38 93 ASP A C 1
ATOM 693 O O . ASP A 1 93 ? -1.664 2.760 -9.647 1.00 97.38 93 ASP A O 1
ATOM 697 N N . ASP A 1 94 ? -1.666 2.008 -11.764 1.00 96.62 94 ASP A N 1
ATOM 698 C CA . ASP A 1 94 ? -0.259 2.297 -12.052 1.00 96.62 94 ASP A CA 1
ATOM 699 C C . ASP A 1 94 ? 0.007 3.042 -13.383 1.00 96.62 94 ASP A C 1
ATOM 701 O O . ASP A 1 94 ? 0.967 2.730 -14.097 1.00 96.62 94 ASP A O 1
ATOM 705 N N . PRO A 1 95 ? -0.743 4.116 -13.715 1.00 95.00 95 PRO A N 1
ATOM 706 C CA . PRO A 1 95 ? -0.784 4.724 -15.054 1.00 95.00 95 PRO A CA 1
ATOM 707 C C . PRO A 1 95 ? 0.563 5.241 -15.585 1.00 95.00 95 PRO A C 1
ATOM 709 O O . PRO A 1 95 ? 0.717 5.475 -16.784 1.00 95.00 95 PRO A O 1
ATOM 712 N N . PHE A 1 96 ? 1.546 5.436 -14.704 1.00 93.44 96 PHE A N 1
ATOM 713 C CA . PHE A 1 96 ? 2.895 5.900 -15.041 1.00 93.44 96 PHE A CA 1
ATOM 714 C C . PHE A 1 96 ? 3.989 4.880 -14.680 1.00 93.44 96 PHE A C 1
ATOM 716 O O . PHE A 1 96 ? 5.160 5.240 -14.555 1.00 93.44 96 PHE A O 1
ATOM 723 N N . GLY A 1 97 ? 3.620 3.609 -14.488 1.00 95.75 97 GLY A N 1
ATOM 724 C CA . GLY A 1 97 ? 4.510 2.566 -13.972 1.00 95.75 97 GLY A CA 1
ATOM 725 C C . GLY A 1 97 ? 4.848 2.734 -12.486 1.00 95.75 97 GLY A C 1
ATOM 726 O O . GLY A 1 97 ? 5.829 2.163 -12.008 1.00 95.75 97 GLY A O 1
ATOM 727 N N . VAL A 1 98 ? 4.059 3.545 -11.778 1.00 96.50 98 VAL A N 1
ATOM 728 C CA . VAL A 1 98 ? 4.135 3.782 -10.335 1.00 96.50 98 VAL A CA 1
ATOM 729 C C . VAL A 1 98 ? 2.792 3.420 -9.741 1.00 96.50 98 VAL A C 1
ATOM 731 O O . VAL A 1 98 ? 1.790 3.943 -10.211 1.00 96.50 98 VAL A O 1
ATOM 734 N N . SER A 1 99 ? 2.773 2.574 -8.722 1.00 97.69 99 SER A N 1
ATOM 735 C CA . SER A 1 99 ? 1.543 2.174 -8.052 1.00 97.69 99 SER A CA 1
ATOM 736 C C . SER A 1 99 ? 1.037 3.267 -7.111 1.00 97.69 99 SER A C 1
ATOM 738 O O . SER A 1 99 ? 1.756 3.745 -6.224 1.00 97.69 99 SER A O 1
ATOM 740 N N . TYR A 1 100 ? -0.213 3.672 -7.320 1.00 97.19 100 TYR A N 1
ATOM 741 C CA . TYR A 1 100 ? -0.921 4.669 -6.528 1.00 97.19 100 TYR A CA 1
ATOM 742 C C . TYR A 1 100 ? -2.081 4.018 -5.788 1.00 97.19 100 TYR A C 1
ATOM 744 O O . TYR A 1 100 ? -2.824 3.231 -6.368 1.00 97.19 100 TYR A O 1
ATOM 752 N N . PHE A 1 101 ? -2.276 4.420 -4.533 1.00 97.88 101 PHE A N 1
ATOM 753 C CA . PHE A 1 101 ? -3.397 3.991 -3.704 1.00 97.88 101 PHE A CA 1
ATOM 754 C C . PHE A 1 101 ? -4.092 5.206 -3.093 1.00 97.88 101 PHE A C 1
ATOM 756 O O . PHE A 1 101 ? -3.427 6.157 -2.674 1.00 97.88 101 PHE A O 1
ATOM 763 N N . VAL A 1 102 ? -5.416 5.158 -2.992 1.00 98.00 102 VAL A N 1
ATOM 764 C CA . VAL A 1 102 ? -6.200 6.056 -2.135 1.00 98.00 102 VAL A CA 1
ATOM 765 C C . VAL A 1 102 ? -7.077 5.176 -1.271 1.00 98.00 102 VAL A C 1
ATOM 767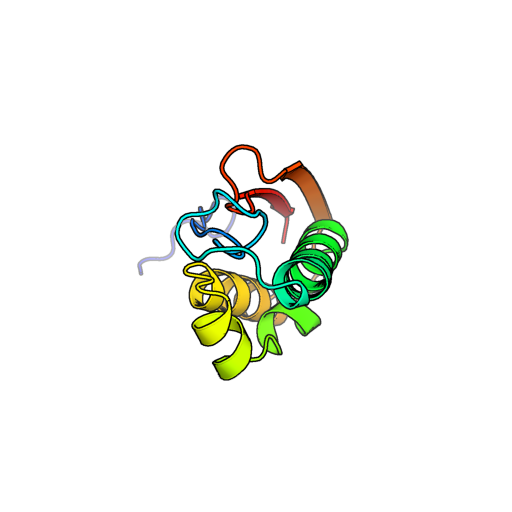 O O . VAL A 1 102 ? -7.797 4.342 -1.804 1.00 98.00 102 VAL A O 1
ATOM 770 N N . ALA A 1 103 ? -6.983 5.342 0.044 1.00 97.44 103 ALA A N 1
ATOM 771 C CA . ALA A 1 103 ? -7.803 4.606 0.988 1.00 97.44 103 ALA A CA 1
ATOM 772 C C . ALA A 1 103 ? -8.262 5.515 2.124 1.00 97.44 103 ALA A C 1
ATOM 774 O O . ALA A 1 103 ? -7.500 6.368 2.598 1.00 97.44 103 ALA A O 1
ATOM 775 N N . THR A 1 104 ? -9.483 5.284 2.591 1.00 96.62 104 THR A N 1
ATOM 776 C CA . THR A 1 104 ? -10.101 6.023 3.690 1.00 96.62 104 THR A CA 1
ATOM 777 C C . THR A 1 104 ? -10.329 5.094 4.871 1.00 96.62 104 THR A C 1
ATOM 779 O O . THR A 1 104 ? -10.901 4.020 4.723 1.00 96.62 104 THR A O 1
ATOM 782 N N . TRP A 1 105 ? -9.841 5.488 6.050 1.00 93.75 105 TRP A N 1
ATOM 783 C CA . TRP A 1 105 ? -9.897 4.675 7.265 1.00 93.75 105 TRP A CA 1
ATOM 784 C C . TRP A 1 105 ? -10.574 5.443 8.406 1.00 93.75 105 TRP A C 1
ATOM 786 O O . TRP A 1 105 ? -10.314 6.632 8.608 1.00 93.75 105 TRP A O 1
ATOM 796 N N . GLN A 1 106 ? -11.405 4.753 9.185 1.00 91.31 106 GLN A N 1
ATOM 797 C CA . GLN A 1 106 ? -12.015 5.245 10.424 1.00 91.31 106 GLN A CA 1
ATOM 798 C C . GLN A 1 106 ? -11.625 4.322 11.584 1.00 91.31 106 GLN A C 1
ATOM 800 O O . GLN A 1 106 ? -11.860 3.118 11.499 1.00 91.31 106 GLN A O 1
ATOM 805 N N . LEU A 1 107 ? -11.037 4.887 12.649 1.00 86.94 107 LEU A N 1
ATOM 806 C CA . LEU A 1 107 ? -10.486 4.173 13.817 1.00 86.94 107 LEU A CA 1
ATOM 807 C C . LEU A 1 107 ? -11.313 4.399 15.109 1.00 86.94 107 LEU A C 1
ATOM 809 O O . LEU A 1 107 ? -11.892 5.493 15.301 1.00 86.94 107 LEU A O 1
#

Secondary structure (DSSP, 8-state):
-----GGG----------S-SSTTSTT---TTHHHHHHHHHHHHHH--HHHHHH--HHHHHHTT-TTHHHHHHHHHHHHT-SSPPEEEEEEEE-TTSS-EEEEEEE-

Sequence (107 aa):
LARADRENLAVLLLGEGSTRCGATAPGFLDERAFPFDDVVADALDSGEGGELRSLDDTLARELMVSGRAVFRLLGQLVASTDRPASAELDYRDDPFGVSYFVATWQL

Foldseek 3Di:
DPCPPPVDDDDDQDWWAFQAQACQGPLHHDPVSVVLVVLLQVCQAQQQLPSLLVRDPVVRVNRVGPSSVSSNVSSVVSVPDPDRKHKHFPDWDCPRSIIDTDMDIDD

pLDDT: mean 92.08, std 11.52, range [41.06, 98.5]

Radius of gyration: 14.54 Å; chains: 1; bounding box: 28×29×42 Å